Protein AF-A0A2N3GJX7-F1 (afdb_monomer_lite)

Foldseek 3Di:
DVVVVVVVVVVVVVVVVVVVVVVVVVVVVVVVVVVVVVVVVVVVVVVVVCVCPDPVVVVVVCVVVVNADDPPDFDADPVPRDTDDDDDDDPRPPDPPPPPQDPVSVVVVVVVVVVVVVVVVVVVVVVVVVVVVVVVVVVVVVVVVVPPDDDDD

Sequence (153 aa):
MMMAVLIAIGMTAMVVLTTVLQEQAFAVQAKQHQANALANRVSQLEAQVANARSISHLAIAAQDLGMRPNPNAVPMRLSDGKVFGNPRPVLGDEVPGVRYLSDAEAAAQVAAIKQAEADRKARQEAAAAATKAAEQAAAAAAAAAATTPGAQG

pLDDT: mean 74.42, std 11.53, range [40.19, 93.94]

Secondary structure (DSSP, 8-state):
-HHHHHHHHHHHHHHHHHHHHHHHHHHHHHHHHHHHHHHHHHHHHHHHHHHHTSHHHHHHHHHHTT----TTPPPB-TTT--B-S------S--STT-----HHHHHHHHHHHHHHHHHHHHHHHHHHHHHHHHHHHHHHHHHHHHT------

Structure (mmCIF, N/CA/C/O backbone):
data_AF-A0A2N3GJX7-F1
#
_entry.id   AF-A0A2N3GJX7-F1
#
loop_
_atom_site.group_PDB
_atom_site.id
_atom_site.type_symbol
_atom_site.label_atom_id
_atom_site.label_alt_id
_atom_site.label_comp_id
_atom_site.label_asym_id
_atom_site.label_entity_id
_atom_site.label_seq_id
_atom_site.pdbx_PDB_ins_code
_atom_site.Cartn_x
_atom_site.Cartn_y
_atom_site.Cartn_z
_atom_site.occupancy
_atom_site.B_iso_or_equiv
_atom_site.auth_seq_id
_atom_site.auth_comp_id
_atom_site.auth_asym_id
_atom_site.auth_atom_id
_atom_site.pdbx_PDB_model_num
ATOM 1 N N . MET A 1 1 ? 44.798 28.322 -46.241 1.00 75.12 1 MET A N 1
ATOM 2 C CA . MET A 1 1 ? 43.807 27.288 -46.617 1.00 75.12 1 MET A CA 1
ATOM 3 C C . MET A 1 1 ? 43.832 26.094 -45.659 1.00 75.12 1 MET A C 1
ATOM 5 O O . MET A 1 1 ? 42.848 25.917 -44.962 1.00 75.12 1 MET A O 1
ATOM 9 N N . MET A 1 2 ? 44.941 25.353 -45.515 1.00 85.50 2 ME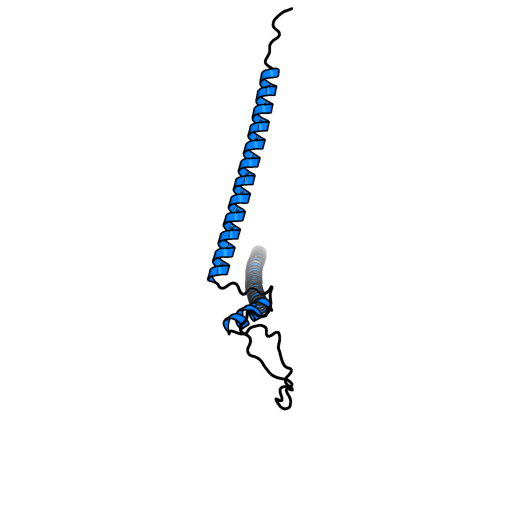T A N 1
ATOM 10 C CA . MET A 1 2 ? 45.023 24.148 -44.652 1.00 85.50 2 MET A CA 1
ATOM 11 C C . MET A 1 2 ? 44.560 24.348 -43.191 1.00 85.50 2 MET A C 1
ATOM 13 O O . MET A 1 2 ? 43.803 23.541 -42.664 1.00 85.50 2 MET A O 1
ATOM 17 N N . MET A 1 3 ? 44.961 25.451 -42.546 1.00 88.19 3 MET A N 1
ATOM 18 C CA . MET A 1 3 ? 44.579 25.728 -41.151 1.00 88.19 3 MET A CA 1
ATOM 19 C C . MET A 1 3 ? 43.085 26.008 -40.975 1.00 88.19 3 MET A C 1
ATOM 21 O O . MET A 1 3 ? 42.487 25.564 -40.001 1.00 88.19 3 MET A O 1
ATOM 25 N N . ALA A 1 4 ? 42.462 26.687 -41.939 1.00 89.12 4 ALA A N 1
ATOM 26 C CA . ALA A 1 4 ? 41.027 26.957 -41.895 1.00 89.12 4 ALA A CA 1
ATOM 27 C C . ALA A 1 4 ? 40.210 25.657 -41.990 1.00 89.12 4 ALA A C 1
ATOM 29 O O . ALA A 1 4 ? 39.203 25.511 -41.304 1.00 89.12 4 ALA A O 1
ATOM 30 N N . VAL A 1 5 ? 40.685 24.690 -42.784 1.00 92.19 5 VAL A N 1
ATOM 31 C CA . VAL A 1 5 ? 40.055 23.369 -42.914 1.00 92.19 5 VAL A CA 1
ATOM 32 C C . VAL A 1 5 ? 40.153 22.577 -41.607 1.00 92.19 5 VAL A C 1
ATOM 34 O O . VAL A 1 5 ? 39.152 22.028 -41.156 1.00 92.19 5 VAL A O 1
ATOM 37 N N . LEU A 1 6 ? 41.321 22.565 -40.955 1.00 93.44 6 LEU A N 1
ATOM 38 C CA . LEU A 1 6 ? 41.500 21.888 -39.662 1.00 93.44 6 LEU A CA 1
ATOM 39 C C . LEU A 1 6 ? 40.594 22.467 -38.567 1.00 93.44 6 LEU A C 1
ATOM 41 O O . LEU A 1 6 ? 39.976 21.712 -37.819 1.00 93.44 6 LEU A O 1
ATOM 45 N N . ILE A 1 7 ? 40.471 23.795 -38.506 1.00 93.25 7 ILE A N 1
ATOM 46 C CA . ILE A 1 7 ? 39.591 24.468 -37.543 1.00 93.25 7 ILE A CA 1
ATOM 47 C C . ILE A 1 7 ? 38.121 24.122 -37.818 1.00 93.25 7 ILE A C 1
ATOM 49 O O . ILE A 1 7 ? 37.394 23.770 -36.890 1.00 93.25 7 ILE A O 1
ATOM 53 N N . ALA A 1 8 ? 37.687 24.151 -39.082 1.00 90.88 8 ALA A N 1
ATOM 54 C CA . ALA A 1 8 ? 36.314 23.810 -39.456 1.00 90.88 8 ALA A CA 1
ATOM 55 C C . ALA A 1 8 ? 35.942 22.365 -39.070 1.00 90.88 8 ALA A C 1
ATOM 57 O O . ALA A 1 8 ? 34.853 22.119 -38.544 1.00 90.88 8 ALA A O 1
ATOM 58 N N . ILE A 1 9 ? 36.863 21.415 -39.268 1.00 93.94 9 ILE A N 1
ATOM 59 C CA . ILE A 1 9 ? 36.682 20.014 -38.862 1.00 93.94 9 ILE A CA 1
ATOM 60 C C . ILE A 1 9 ? 36.588 19.898 -37.336 1.00 93.94 9 ILE A C 1
ATOM 62 O O . ILE A 1 9 ? 35.665 19.258 -36.834 1.00 93.94 9 ILE A O 1
ATOM 66 N N . GLY A 1 10 ? 37.489 20.548 -36.592 1.00 91.19 10 GLY A N 1
ATOM 67 C CA . GLY A 1 10 ? 37.479 20.523 -35.126 1.00 91.19 10 GLY A CA 1
ATOM 68 C C . GLY A 1 10 ? 36.189 21.088 -34.525 1.00 91.19 10 GLY A C 1
ATOM 69 O O . GLY A 1 10 ? 35.615 20.492 -33.613 1.00 91.19 10 GLY A O 1
ATOM 70 N N . MET A 1 11 ? 35.677 22.191 -35.077 1.00 92.19 11 MET A N 1
ATOM 71 C CA . MET A 1 11 ? 34.407 22.770 -34.629 1.00 92.19 11 MET A CA 1
ATOM 72 C C . MET A 1 11 ? 33.215 21.866 -34.954 1.00 92.19 11 MET A C 1
ATOM 74 O O . MET A 1 11 ? 32.332 21.699 -34.116 1.00 92.19 11 MET A O 1
ATOM 78 N N . THR A 1 12 ? 33.206 21.225 -36.125 1.00 86.62 12 THR A N 1
ATOM 79 C CA . THR A 1 12 ? 32.117 20.313 -36.513 1.00 86.62 12 THR A CA 1
ATOM 80 C C . THR A 1 12 ? 32.118 19.052 -35.643 1.00 86.62 12 THR A C 1
ATOM 82 O O . THR A 1 12 ? 31.062 18.624 -35.184 1.00 86.62 12 THR A O 1
ATOM 85 N N . ALA A 1 13 ? 33.297 18.503 -35.330 1.00 86.31 13 ALA A N 1
ATOM 86 C CA . ALA A 1 13 ? 33.440 17.373 -34.413 1.00 86.31 13 ALA A CA 1
ATOM 87 C C . ALA A 1 13 ? 32.919 17.697 -33.001 1.00 86.31 13 ALA A C 1
ATOM 89 O O . ALA A 1 13 ? 32.218 16.882 -32.401 1.00 86.31 13 ALA A O 1
ATOM 90 N N . MET A 1 14 ? 33.198 18.902 -32.490 1.00 87.69 14 MET A N 1
ATOM 91 C CA . MET A 1 14 ? 32.714 19.340 -31.175 1.00 87.69 14 MET A CA 1
ATOM 92 C C . MET A 1 14 ? 31.188 19.528 -31.139 1.00 87.69 14 MET A C 1
ATOM 94 O O . MET A 1 14 ? 30.538 19.165 -30.155 1.00 87.69 14 MET A O 1
ATOM 98 N N . VAL A 1 15 ? 30.603 20.061 -32.217 1.00 85.06 15 VAL A N 1
ATOM 99 C CA . VAL A 1 15 ? 29.147 20.240 -32.335 1.00 85.06 15 VAL A CA 1
ATOM 100 C C . VAL A 1 15 ? 28.440 18.889 -32.375 1.00 85.06 15 VAL A C 1
ATOM 102 O O . VAL A 1 15 ? 27.509 18.677 -31.603 1.00 85.06 15 VAL A O 1
ATOM 105 N N . VAL A 1 16 ? 28.923 17.946 -33.193 1.00 80.81 16 VAL A N 1
ATOM 106 C CA . VAL A 1 16 ? 28.354 16.591 -33.261 1.00 80.81 16 VAL A CA 1
ATOM 107 C C . VAL A 1 16 ? 28.440 15.903 -31.902 1.00 80.81 16 VAL A C 1
ATOM 109 O O . VAL A 1 16 ? 27.439 15.364 -31.443 1.00 80.81 16 VAL A O 1
ATOM 112 N N . LEU A 1 17 ? 29.583 15.978 -31.212 1.00 78.62 17 LEU A N 1
ATOM 113 C CA . LEU A 1 17 ? 29.742 15.378 -29.884 1.00 78.62 17 LEU A CA 1
ATOM 114 C C . LEU A 1 17 ? 28.738 15.940 -28.864 1.00 78.62 17 LEU A C 1
ATOM 116 O O . LEU A 1 17 ? 28.165 15.180 -28.085 1.00 78.62 17 LEU A O 1
ATOM 120 N N . THR A 1 18 ? 28.478 17.250 -28.906 1.00 79.75 18 THR A N 1
ATOM 121 C CA . THR A 1 18 ? 27.438 17.895 -28.086 1.00 79.75 18 THR A CA 1
ATOM 122 C C . THR A 1 18 ? 26.042 17.368 -28.417 1.00 79.75 18 THR A C 1
ATOM 124 O O . THR A 1 18 ? 25.264 17.091 -27.506 1.00 79.75 18 THR A O 1
ATOM 127 N N . THR A 1 19 ? 25.721 17.189 -29.699 1.00 77.25 19 THR A N 1
ATOM 128 C CA . THR A 1 19 ? 24.420 16.663 -30.133 1.00 77.25 19 THR A CA 1
ATOM 129 C C . THR A 1 19 ? 24.234 15.194 -29.739 1.00 77.25 19 THR A C 1
ATOM 131 O O . THR A 1 19 ? 23.172 14.827 -29.239 1.00 77.25 19 THR A O 1
ATOM 134 N N . VAL A 1 20 ? 25.270 14.356 -29.871 1.00 71.38 20 VAL A N 1
ATOM 135 C CA . VAL A 1 20 ? 25.178 12.925 -29.522 1.00 71.38 20 VAL A CA 1
ATOM 136 C C . VAL A 1 20 ? 25.037 12.726 -28.007 1.00 71.38 20 VAL A C 1
ATOM 138 O O . VAL A 1 20 ? 24.278 11.861 -27.568 1.00 71.38 20 VAL A O 1
ATOM 141 N N . LEU A 1 21 ? 25.713 13.544 -27.188 1.00 67.88 21 LEU A N 1
ATOM 142 C CA . LEU A 1 21 ? 25.545 13.508 -25.727 1.00 67.88 21 LEU A CA 1
ATOM 143 C C . LEU A 1 21 ? 24.102 13.822 -25.308 1.00 67.88 21 LEU A C 1
ATOM 145 O O . LEU A 1 21 ? 23.592 13.220 -24.362 1.00 67.88 21 LEU A O 1
ATOM 149 N N . GLN A 1 22 ? 23.434 14.733 -26.022 1.00 62.97 22 GLN A N 1
ATOM 150 C CA . GLN A 1 22 ? 22.034 15.068 -25.765 1.00 62.97 22 GLN A CA 1
ATOM 151 C C . GLN A 1 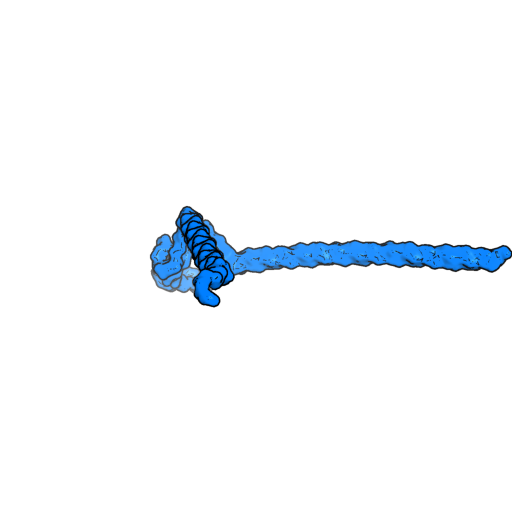22 ? 21.111 13.884 -26.092 1.00 62.97 22 GLN A C 1
ATOM 153 O O . GLN A 1 22 ? 20.284 13.519 -25.258 1.00 62.97 22 GLN A O 1
ATOM 158 N N . GLU A 1 23 ? 21.287 13.211 -27.233 1.00 63.03 23 GLU A N 1
ATOM 159 C CA . GLU A 1 23 ? 20.484 12.028 -27.596 1.00 63.03 23 GLU A CA 1
ATOM 160 C C . GLU A 1 23 ? 20.661 10.850 -26.626 1.00 63.03 23 GLU A C 1
ATOM 162 O O . GLU A 1 23 ? 19.681 10.201 -26.249 1.00 63.03 23 GLU A O 1
ATOM 167 N N . GLN A 1 24 ? 21.889 10.590 -26.166 1.00 65.56 24 GLN A N 1
ATOM 168 C CA . GLN A 1 24 ? 22.153 9.523 -25.194 1.00 65.56 24 GLN A CA 1
ATOM 169 C C . GLN A 1 24 ? 21.514 9.819 -23.831 1.00 65.56 24 GLN A C 1
ATOM 171 O O . GLN A 1 24 ? 20.925 8.921 -23.223 1.00 65.56 24 GLN A O 1
ATOM 176 N N . ALA A 1 25 ? 21.562 11.074 -23.376 1.00 69.56 25 ALA A N 1
ATOM 177 C CA . ALA A 1 25 ? 20.908 11.491 -22.139 1.00 69.56 25 ALA A CA 1
ATOM 178 C C . ALA A 1 25 ? 19.381 11.305 -22.210 1.00 69.56 25 ALA A C 1
ATOM 180 O O . ALA A 1 25 ? 18.784 10.771 -21.272 1.00 69.56 25 ALA A O 1
ATOM 181 N N . PHE A 1 26 ? 18.748 11.647 -23.339 1.00 70.81 26 PHE A N 1
ATOM 182 C CA . PHE A 1 26 ? 17.311 11.424 -23.533 1.00 70.81 26 PHE A CA 1
ATOM 183 C C . PHE A 1 26 ? 16.940 9.939 -23.566 1.00 70.81 26 PHE A C 1
ATOM 185 O O . PHE A 1 26 ? 15.937 9.547 -22.966 1.00 70.81 26 PHE A O 1
ATOM 192 N N . ALA A 1 27 ? 17.746 9.096 -24.217 1.00 74.69 27 ALA A N 1
ATOM 193 C CA . ALA A 1 27 ? 17.504 7.657 -24.264 1.00 74.69 27 ALA A CA 1
ATOM 194 C C . ALA A 1 27 ? 17.589 7.015 -22.869 1.00 74.69 27 ALA A C 1
ATOM 196 O O . ALA A 1 27 ? 16.710 6.234 -22.491 1.00 74.69 27 ALA A O 1
ATOM 197 N N . VAL A 1 28 ? 18.603 7.379 -22.078 1.00 79.25 28 VAL A N 1
ATOM 198 C CA . VAL A 1 28 ? 18.751 6.910 -20.691 1.00 79.25 28 VAL A CA 1
ATOM 199 C C . VAL A 1 28 ? 17.583 7.392 -19.839 1.00 79.25 28 VAL A C 1
ATOM 201 O O . VAL A 1 28 ? 16.950 6.588 -19.156 1.00 79.25 28 VAL A O 1
ATOM 204 N N . GLN A 1 29 ? 17.223 8.672 -19.933 1.00 75.56 29 GLN A N 1
ATOM 205 C CA . GLN A 1 29 ? 16.121 9.235 -19.160 1.00 75.56 29 GLN A CA 1
ATOM 206 C C . GLN A 1 29 ? 14.773 8.593 -19.519 1.00 75.56 29 GLN A C 1
ATOM 208 O O . GLN A 1 29 ? 13.990 8.271 -18.626 1.00 75.56 29 GLN A O 1
ATOM 213 N N . ALA A 1 30 ? 14.517 8.305 -20.798 1.00 77.88 30 ALA A N 1
ATOM 214 C CA . ALA A 1 30 ? 13.321 7.584 -21.231 1.00 77.88 30 ALA A CA 1
ATOM 215 C C . ALA A 1 30 ? 13.252 6.164 -20.641 1.00 77.88 30 ALA A C 1
ATOM 217 O O . ALA A 1 30 ? 12.191 5.734 -20.181 1.00 77.88 30 ALA A O 1
ATOM 218 N N . LYS A 1 31 ? 14.379 5.441 -20.599 1.00 79.94 31 LYS A N 1
ATOM 219 C CA . LYS A 1 31 ? 14.461 4.115 -19.963 1.00 79.94 31 LYS A CA 1
ATOM 220 C C . LYS A 1 31 ? 14.275 4.196 -18.449 1.00 79.94 31 LYS A C 1
ATOM 222 O O . LYS A 1 31 ? 13.534 3.386 -17.895 1.00 79.94 31 LYS A O 1
ATOM 227 N N . GLN A 1 32 ? 14.859 5.200 -17.796 1.00 83.31 32 GLN A N 1
ATOM 228 C CA . GLN A 1 32 ? 14.675 5.458 -16.366 1.00 83.31 32 GLN A CA 1
ATOM 229 C C . GLN A 1 32 ? 13.202 5.748 -16.038 1.00 83.31 32 GLN A C 1
ATOM 231 O O . GLN A 1 32 ? 12.655 5.198 -15.084 1.00 83.31 32 GLN A O 1
ATOM 236 N N . HIS A 1 33 ? 12.524 6.558 -16.858 1.00 85.25 33 HIS A N 1
ATOM 237 C CA . HIS A 1 33 ? 11.096 6.840 -16.703 1.00 85.25 33 HIS A CA 1
ATOM 238 C C . HIS A 1 33 ? 10.237 5.584 -16.860 1.00 85.25 33 HIS A C 1
ATOM 240 O O . HIS A 1 33 ? 9.325 5.371 -16.062 1.00 85.25 33 HIS A O 1
ATOM 246 N N . GLN A 1 34 ? 10.534 4.731 -17.845 1.00 83.88 34 GLN A N 1
ATOM 247 C CA . GLN A 1 34 ? 9.834 3.455 -18.025 1.00 83.88 34 GLN A CA 1
ATOM 248 C C . GLN A 1 34 ? 10.044 2.519 -16.829 1.00 83.88 34 GLN A C 1
ATOM 250 O O . GLN A 1 34 ? 9.082 1.924 -16.345 1.00 83.88 34 GLN A O 1
ATOM 255 N N . ALA A 1 35 ? 11.275 2.430 -16.319 1.00 84.31 35 ALA A N 1
ATOM 256 C CA . ALA A 1 35 ? 11.592 1.640 -15.134 1.00 84.31 35 ALA A CA 1
ATOM 257 C C . ALA A 1 35 ? 10.834 2.145 -13.897 1.00 84.31 35 ALA A C 1
ATOM 259 O O . ALA A 1 35 ? 10.194 1.355 -13.206 1.00 84.31 35 ALA A O 1
ATOM 260 N N . ASN A 1 36 ? 10.815 3.461 -13.669 1.00 87.62 36 ASN A N 1
ATOM 261 C CA . ASN A 1 36 ? 10.075 4.069 -12.562 1.00 87.62 36 ASN A CA 1
ATOM 262 C C . ASN A 1 36 ? 8.562 3.840 -12.689 1.00 87.62 36 ASN A C 1
ATOM 264 O O . ASN A 1 36 ? 7.899 3.507 -11.709 1.00 87.62 36 ASN A O 1
ATOM 268 N N . ALA A 1 37 ? 8.005 3.967 -13.896 1.00 90.94 37 ALA A N 1
ATOM 269 C CA . ALA A 1 37 ? 6.590 3.698 -14.136 1.00 90.94 37 ALA A CA 1
ATOM 270 C C . ALA A 1 37 ? 6.228 2.235 -13.835 1.00 90.94 37 ALA A C 1
ATOM 272 O O . ALA A 1 37 ? 5.172 1.966 -13.260 1.00 90.94 37 ALA A O 1
ATOM 273 N N . LEU A 1 38 ? 7.104 1.292 -14.192 1.00 90.06 38 LEU A N 1
ATOM 274 C CA . LEU A 1 38 ? 6.895 -0.123 -13.903 1.00 90.06 38 LEU A CA 1
ATOM 275 C C . LEU A 1 38 ? 7.020 -0.422 -12.404 1.00 90.06 38 LEU A C 1
ATOM 277 O O . LEU A 1 38 ? 6.152 -1.096 -11.856 1.00 90.06 38 LEU A O 1
ATOM 281 N N . ALA A 1 39 ? 8.035 0.128 -11.735 1.00 87.88 39 ALA A N 1
ATOM 282 C CA . ALA A 1 39 ? 8.224 -0.019 -10.293 1.00 87.88 39 ALA A CA 1
ATOM 283 C C . ALA A 1 39 ? 7.007 0.493 -9.505 1.00 87.88 39 ALA A C 1
ATOM 285 O O . ALA A 1 39 ? 6.508 -0.193 -8.613 1.00 87.88 39 ALA A O 1
ATOM 286 N N . ASN A 1 40 ? 6.459 1.644 -9.905 1.00 91.88 40 ASN A N 1
ATOM 287 C CA . ASN A 1 40 ? 5.244 2.191 -9.303 1.00 91.88 40 ASN A CA 1
ATOM 288 C C . ASN A 1 40 ? 4.045 1.244 -9.466 1.00 91.88 40 ASN A C 1
ATOM 290 O O . ASN A 1 40 ? 3.306 1.022 -8.508 1.00 91.88 40 ASN A O 1
ATOM 294 N N . ARG A 1 41 ? 3.858 0.642 -10.651 1.00 89.31 41 ARG A N 1
ATOM 295 C CA . ARG A 1 41 ? 2.773 -0.330 -10.883 1.00 89.31 41 ARG A CA 1
ATOM 296 C C . ARG A 1 41 ? 2.930 -1.583 -10.031 1.00 89.31 41 ARG A C 1
ATOM 298 O O . ARG A 1 41 ? 1.940 -2.059 -9.486 1.00 89.31 41 ARG A O 1
ATOM 305 N N . VAL A 1 42 ? 4.150 -2.104 -9.915 1.00 91.12 42 VAL A N 1
ATOM 306 C CA . VAL A 1 42 ? 4.438 -3.280 -9.083 1.00 91.12 42 VAL A CA 1
ATOM 307 C C . VAL A 1 42 ? 4.098 -2.988 -7.625 1.00 91.12 42 VAL A C 1
ATOM 309 O O . VAL A 1 42 ? 3.305 -3.719 -7.044 1.00 91.12 42 VAL A O 1
ATOM 312 N N . SER A 1 43 ? 4.578 -1.872 -7.073 1.00 85.19 43 SER A N 1
ATOM 313 C CA . SER A 1 43 ? 4.271 -1.482 -5.691 1.00 85.19 43 SER A CA 1
ATOM 314 C C . SER A 1 43 ? 2.761 -1.329 -5.449 1.00 85.19 43 SER A C 1
ATOM 316 O O . SER A 1 43 ? 2.234 -1.782 -4.433 1.00 85.19 43 SER A O 1
ATOM 318 N N . GLN A 1 44 ? 2.031 -0.758 -6.411 1.00 90.19 44 GLN A N 1
ATOM 319 C CA . GLN A 1 44 ? 0.580 -0.603 -6.309 1.00 90.19 44 GLN A CA 1
ATOM 320 C C . GLN A 1 44 ? -0.167 -1.947 -6.363 1.00 90.19 44 GLN A C 1
ATOM 322 O O . GLN A 1 44 ? -1.174 -2.127 -5.676 1.00 90.19 44 GLN A O 1
ATOM 327 N N . LEU A 1 45 ? 0.297 -2.894 -7.181 1.00 87.62 45 LEU A N 1
ATOM 328 C CA . LEU A 1 45 ? -0.257 -4.248 -7.252 1.00 87.62 45 LEU A CA 1
ATOM 329 C C . LEU A 1 45 ? 0.051 -5.042 -5.981 1.00 87.62 45 LEU A C 1
ATOM 331 O O . LEU A 1 45 ? -0.837 -5.696 -5.440 1.00 87.62 45 LEU A O 1
ATOM 335 N N . GLU A 1 46 ? 1.273 -4.947 -5.465 1.00 87.56 46 GLU A N 1
ATOM 336 C CA . GLU A 1 46 ? 1.666 -5.574 -4.202 1.00 87.56 46 GLU A CA 1
ATOM 337 C C . GLU A 1 46 ? 0.819 -5.063 -3.037 1.00 87.56 46 GLU A C 1
ATOM 339 O O . GLU A 1 46 ? 0.319 -5.867 -2.253 1.00 87.56 46 GLU A O 1
ATOM 344 N N . ALA A 1 47 ? 0.572 -3.752 -2.965 1.00 85.06 47 ALA A N 1
ATOM 345 C CA . ALA A 1 47 ? -0.309 -3.165 -1.960 1.00 85.06 47 ALA A CA 1
ATOM 346 C C . ALA A 1 47 ? -1.749 -3.701 -2.063 1.00 85.06 47 ALA A C 1
ATOM 348 O O . ALA A 1 47 ? -2.364 -4.020 -1.046 1.00 85.06 47 ALA A O 1
ATOM 349 N N . GLN A 1 48 ? -2.281 -3.855 -3.280 1.00 80.44 48 GLN A N 1
ATOM 350 C CA . GLN A 1 48 ? -3.613 -4.432 -3.500 1.00 80.44 48 GLN A CA 1
ATOM 351 C C . GLN A 1 48 ? -3.679 -5.905 -3.095 1.00 80.44 48 GLN A C 1
ATOM 353 O O . GLN A 1 48 ? -4.630 -6.313 -2.435 1.00 80.44 48 GLN A O 1
ATOM 358 N N . VAL A 1 49 ? -2.663 -6.700 -3.438 1.00 84.00 49 VAL A N 1
ATOM 359 C CA . VAL A 1 49 ? -2.590 -8.114 -3.044 1.00 84.00 49 VAL A CA 1
ATOM 360 C C . VAL A 1 49 ? -2.442 -8.248 -1.532 1.00 84.00 49 VAL A C 1
ATOM 362 O O . VAL A 1 49 ? -3.103 -9.094 -0.934 1.00 84.00 49 VAL A O 1
ATOM 365 N N . ALA A 1 50 ? -1.613 -7.416 -0.901 1.00 77.56 50 ALA A N 1
ATOM 366 C CA . ALA A 1 50 ? -1.461 -7.390 0.549 1.00 77.56 50 ALA A CA 1
ATOM 367 C C . ALA A 1 50 ? -2.783 -7.033 1.243 1.00 77.56 50 ALA A C 1
ATOM 369 O O . ALA A 1 50 ? -3.146 -7.665 2.233 1.00 77.56 50 ALA A O 1
ATOM 370 N N . ASN A 1 51 ? -3.537 -6.081 0.688 1.00 77.50 51 ASN A N 1
ATOM 371 C CA . ASN A 1 51 ? -4.852 -5.708 1.196 1.00 77.50 51 ASN A CA 1
ATOM 372 C C . ASN A 1 51 ? -5.879 -6.842 1.006 1.00 77.50 51 ASN A C 1
ATOM 374 O O . ASN A 1 51 ? -6.532 -7.250 1.964 1.00 77.50 51 ASN A O 1
ATOM 378 N N . ALA A 1 52 ? -5.945 -7.443 -0.183 1.00 72.62 52 ALA A N 1
ATOM 379 C CA . ALA A 1 52 ? -6.846 -8.560 -0.469 1.00 72.62 52 ALA A CA 1
ATOM 380 C C . ALA A 1 52 ? -6.541 -9.811 0.375 1.00 72.62 52 ALA A C 1
ATOM 382 O O . ALA A 1 52 ? -7.453 -10.531 0.772 1.00 72.62 52 ALA A O 1
ATOM 383 N N . ARG A 1 53 ? -5.262 -10.068 0.678 1.00 71.56 53 ARG A N 1
ATOM 384 C CA . ARG A 1 53 ? -4.825 -11.149 1.580 1.00 71.56 53 ARG A CA 1
ATOM 385 C C . ARG A 1 53 ? -4.964 -10.796 3.060 1.00 71.56 53 ARG A C 1
ATOM 387 O O . ARG A 1 53 ? -4.696 -11.652 3.902 1.00 71.56 53 ARG A O 1
ATOM 394 N N . SER A 1 54 ? -5.331 -9.560 3.396 1.00 76.69 54 SER A N 1
ATOM 395 C CA . SER A 1 54 ? -5.478 -9.161 4.790 1.00 76.69 54 SER A CA 1
ATOM 396 C C . SER A 1 54 ? -6.609 -9.950 5.452 1.00 76.69 54 SER A C 1
ATOM 398 O O . SER A 1 54 ? -7.657 -10.211 4.859 1.00 76.69 54 SER A O 1
ATOM 400 N N . ILE A 1 55 ? -6.389 -10.330 6.711 1.00 71.62 55 ILE A N 1
ATOM 401 C CA . ILE A 1 55 ? -7.329 -11.135 7.504 1.00 71.62 55 ILE A CA 1
ATOM 402 C C . ILE A 1 55 ? -8.699 -10.448 7.583 1.00 71.62 55 ILE A C 1
ATOM 404 O O . ILE A 1 55 ? -9.724 -11.119 7.522 1.00 71.62 55 ILE A O 1
ATOM 408 N N . SER A 1 56 ? -8.722 -9.115 7.650 1.00 71.06 56 SER A N 1
ATOM 409 C CA . SER A 1 56 ? -9.951 -8.322 7.665 1.00 71.06 56 SER A CA 1
ATOM 410 C C . SER A 1 56 ? -10.767 -8.487 6.381 1.00 71.06 56 SER A C 1
ATOM 412 O O . SER A 1 56 ? -11.970 -8.716 6.461 1.00 71.06 56 SER A O 1
ATOM 414 N N . HIS A 1 57 ? -10.131 -8.439 5.204 1.00 70.06 57 HIS A N 1
ATOM 415 C CA . HIS A 1 57 ? -10.824 -8.666 3.931 1.00 70.06 57 HIS A CA 1
ATOM 416 C C . HIS A 1 57 ? -11.339 -10.101 3.805 1.00 70.06 57 HIS A C 1
ATOM 418 O O . HIS A 1 57 ? -12.451 -10.313 3.325 1.00 70.06 57 HIS A O 1
ATOM 424 N N . LEU A 1 58 ? -10.565 -11.082 4.279 1.00 76.88 58 LEU A N 1
ATOM 425 C CA . LEU A 1 58 ? -11.000 -12.477 4.302 1.00 76.88 58 LEU A CA 1
ATOM 426 C C . LEU A 1 58 ? -12.187 -12.687 5.254 1.00 76.88 58 LEU A C 1
ATOM 428 O O . LEU A 1 58 ? -13.101 -13.435 4.924 1.00 76.88 58 LEU A O 1
ATOM 432 N N . ALA A 1 59 ? -12.197 -12.014 6.406 1.00 72.00 59 ALA A N 1
ATOM 433 C CA . ALA A 1 59 ? -13.303 -12.062 7.356 1.00 72.00 59 ALA A CA 1
ATOM 434 C C . ALA A 1 59 ? -14.582 -11.434 6.781 1.00 72.00 59 ALA A C 1
ATOM 436 O O . ALA A 1 59 ? -15.650 -12.015 6.943 1.00 72.00 59 ALA A O 1
ATOM 437 N N . ILE A 1 60 ? -14.478 -10.306 6.069 1.00 71.25 60 ILE A N 1
ATOM 438 C CA . ILE A 1 60 ? -15.615 -9.675 5.377 1.00 71.25 60 ILE A CA 1
ATOM 439 C C . ILE A 1 60 ? -16.144 -10.596 4.268 1.00 71.25 60 ILE A C 1
ATOM 441 O O . ILE A 1 60 ? -17.327 -10.910 4.244 1.00 71.25 60 ILE A O 1
ATOM 445 N N . ALA A 1 61 ? -15.269 -11.129 3.410 1.00 73.06 61 ALA A N 1
ATOM 446 C CA . ALA A 1 61 ? -15.682 -12.047 2.345 1.00 73.06 61 ALA A CA 1
ATOM 447 C C . ALA A 1 61 ? -16.304 -13.347 2.893 1.00 73.06 61 ALA A C 1
ATOM 449 O O . ALA A 1 61 ? -17.252 -13.887 2.325 1.00 73.06 61 ALA A O 1
ATOM 450 N N . ALA A 1 62 ? -15.789 -13.856 4.015 1.00 75.06 62 ALA A N 1
ATOM 451 C CA . ALA A 1 62 ? -16.372 -14.988 4.724 1.00 75.06 62 ALA A CA 1
ATOM 452 C C . ALA A 1 62 ? -17.784 -14.674 5.244 1.00 75.06 62 ALA A C 1
ATOM 454 O O . ALA A 1 62 ? -18.668 -15.524 5.146 1.00 75.06 62 ALA A O 1
ATOM 455 N N . GLN A 1 63 ? -18.002 -13.462 5.756 1.00 70.94 63 GLN A N 1
ATOM 456 C CA . GLN A 1 63 ? -19.312 -12.999 6.215 1.00 70.94 63 GLN A CA 1
ATOM 457 C C . GLN A 1 63 ? -20.308 -12.851 5.059 1.00 70.94 63 GLN A C 1
ATOM 459 O O . GLN A 1 63 ? -21.438 -13.314 5.201 1.00 70.94 63 GLN A O 1
ATOM 464 N N . ASP A 1 64 ? -19.887 -12.309 3.910 1.00 72.56 64 ASP A N 1
ATOM 465 C CA . ASP A 1 64 ? -20.720 -12.213 2.696 1.00 72.56 64 ASP A CA 1
ATOM 466 C C . ASP A 1 64 ? -21.168 -13.597 2.195 1.00 72.56 64 ASP A C 1
ATOM 468 O O . ASP A 1 64 ? -22.288 -13.777 1.720 1.00 72.56 64 ASP A O 1
ATOM 472 N N . LEU A 1 65 ? -20.310 -14.609 2.357 1.00 75.31 65 LEU A N 1
ATOM 473 C CA . LEU A 1 65 ? -20.617 -16.016 2.078 1.00 75.31 65 LEU A CA 1
ATOM 474 C C . LEU A 1 65 ? -21.489 -16.681 3.161 1.00 75.31 65 LEU A C 1
ATOM 476 O O . LEU A 1 65 ? -21.775 -17.876 3.077 1.00 75.31 65 LEU A O 1
ATOM 480 N N . GLY A 1 66 ? -21.902 -15.939 4.190 1.00 70.81 66 GLY A N 1
ATOM 481 C CA . GLY A 1 66 ? -22.720 -16.435 5.294 1.00 70.81 66 GLY A CA 1
ATOM 482 C C . GLY A 1 66 ? -21.956 -17.280 6.315 1.00 70.81 66 GLY A C 1
ATOM 483 O O . GLY A 1 66 ? -22.583 -17.903 7.175 1.00 70.81 66 GLY A O 1
ATOM 484 N N . MET A 1 67 ? -20.618 -17.318 6.258 1.00 72.88 67 MET A N 1
ATOM 485 C CA . MET A 1 67 ? -19.815 -18.021 7.256 1.00 72.88 67 MET A CA 1
ATOM 486 C C . MET A 1 67 ? -19.811 -17.236 8.567 1.00 72.88 67 MET A C 1
ATOM 488 O O . MET A 1 67 ? -19.456 -16.058 8.619 1.00 72.88 67 MET A O 1
ATOM 492 N N . ARG A 1 68 ? -20.197 -17.915 9.649 1.00 71.75 68 ARG A N 1
ATOM 493 C CA . ARG A 1 68 ? -20.273 -17.346 10.997 1.00 71.75 68 ARG A CA 1
ATOM 494 C C . ARG A 1 68 ? -19.326 -18.088 11.946 1.00 71.75 68 ARG A C 1
ATOM 496 O O . ARG A 1 68 ? -19.177 -19.304 11.814 1.00 71.75 68 ARG A O 1
ATOM 503 N N . PRO A 1 69 ? -18.697 -17.399 12.914 1.00 68.44 69 PRO A N 1
ATOM 504 C CA . PRO A 1 69 ? -17.939 -18.031 13.984 1.00 68.44 69 PRO A CA 1
ATOM 505 C C . PRO A 1 69 ? -18.813 -19.033 14.733 1.00 68.44 69 PRO A C 1
ATOM 507 O O . PRO A 1 69 ? -19.888 -18.688 15.223 1.00 68.44 69 PRO A O 1
ATOM 510 N N . ASN A 1 70 ? -18.337 -20.272 14.811 1.00 67.75 70 ASN A N 1
ATOM 511 C CA . ASN A 1 70 ? -19.020 -21.350 15.505 1.00 67.75 70 ASN A CA 1
ATOM 512 C C . ASN A 1 70 ? -18.306 -21.626 16.842 1.00 67.75 70 ASN A C 1
ATOM 514 O O . ASN A 1 70 ? -17.211 -22.193 16.820 1.00 67.75 70 ASN A O 1
ATOM 518 N N . PRO A 1 71 ? -18.890 -21.258 18.000 1.00 66.75 71 PRO A N 1
ATOM 519 C CA . PRO A 1 71 ? -18.315 -21.579 19.309 1.00 66.75 71 PRO A CA 1
ATOM 520 C C . PRO A 1 71 ? -18.343 -23.084 19.630 1.00 66.75 71 PRO A C 1
ATOM 522 O O . PRO A 1 71 ? -17.612 -23.539 20.505 1.00 66.75 71 PRO A O 1
ATOM 525 N N . ASN A 1 72 ? -19.140 -23.869 18.903 1.00 66.50 72 ASN A N 1
ATOM 526 C CA . ASN A 1 72 ? -19.298 -25.317 19.034 1.00 66.50 72 ASN A CA 1
ATOM 527 C C . ASN A 1 72 ? -18.631 -26.078 17.867 1.00 66.50 72 ASN A C 1
ATOM 529 O O . ASN A 1 72 ? -19.194 -27.041 17.336 1.00 66.50 72 ASN A O 1
ATOM 533 N N . ALA A 1 73 ? -17.447 -25.641 17.423 1.00 70.62 73 ALA A N 1
ATOM 534 C CA . ALA A 1 73 ? -16.709 -26.325 16.363 1.00 70.62 73 ALA A CA 1
ATOM 535 C C . ALA A 1 73 ? -16.230 -27.713 16.832 1.00 70.62 73 ALA A C 1
ATOM 537 O O . ALA A 1 73 ? -15.493 -27.835 17.810 1.00 70.62 73 ALA A O 1
ATOM 538 N N . VAL A 1 74 ? -16.635 -28.767 16.118 1.00 76.81 74 VAL A N 1
ATOM 539 C CA . VAL A 1 74 ? -16.204 -30.149 16.383 1.00 76.81 74 VAL A CA 1
ATOM 540 C C . VAL A 1 74 ? -15.031 -30.531 15.476 1.00 76.81 74 VAL A C 1
ATOM 542 O O . VAL A 1 74 ? -15.105 -30.305 14.265 1.00 76.81 74 VAL A O 1
ATOM 545 N N . PRO A 1 75 ? -13.945 -31.111 16.019 1.00 72.38 75 PRO A N 1
ATOM 546 C CA . PRO A 1 75 ? -12.789 -31.498 15.224 1.00 72.38 75 PRO A CA 1
ATOM 547 C C . PRO A 1 75 ? -13.131 -32.656 14.275 1.00 72.38 75 PRO A C 1
ATOM 549 O O . PRO A 1 75 ? -13.709 -33.672 14.673 1.00 72.38 75 PRO A O 1
ATOM 552 N N . MET A 1 76 ? -12.735 -32.508 13.009 1.00 79.25 76 MET A N 1
ATOM 553 C CA . MET A 1 76 ? -12.839 -33.535 11.973 1.00 79.25 76 MET A CA 1
ATOM 554 C C . MET A 1 76 ? -11.449 -34.078 11.658 1.00 79.25 76 MET A C 1
ATOM 556 O O . MET A 1 76 ? -10.501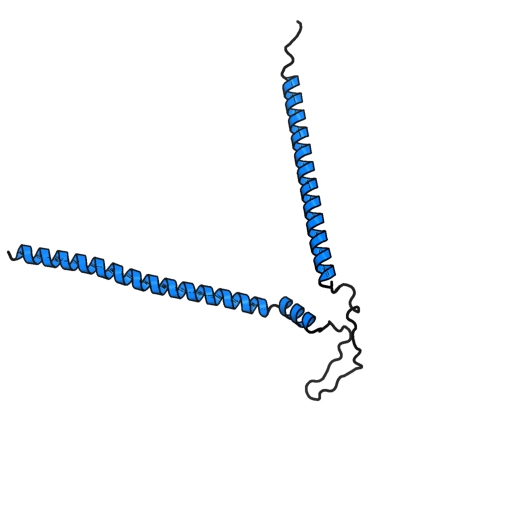 -33.314 11.470 1.00 79.25 76 MET A O 1
ATOM 560 N N . ARG A 1 77 ? -11.311 -35.400 11.571 1.00 80.62 77 ARG A N 1
ATOM 561 C CA . ARG A 1 77 ? -10.051 -36.018 11.156 1.00 80.62 77 ARG A CA 1
ATOM 562 C C . ARG A 1 77 ? -9.994 -36.086 9.632 1.00 80.62 77 ARG A C 1
ATOM 564 O O . ARG A 1 77 ? -10.779 -36.787 9.006 1.00 80.62 77 ARG A O 1
ATOM 571 N N . LEU A 1 78 ? -9.062 -35.334 9.038 1.00 80.19 78 LEU A N 1
ATOM 572 C CA . LEU A 1 78 ? -8.956 -35.153 7.580 1.00 80.19 78 LEU A CA 1
ATOM 573 C C . LEU A 1 78 ? -8.701 -36.465 6.823 1.00 80.19 78 LEU A C 1
ATOM 575 O O . LEU A 1 78 ? -9.065 -36.580 5.659 1.00 80.19 78 LEU A O 1
ATOM 579 N N . SER A 1 79 ? -8.077 -37.448 7.473 1.00 81.00 79 SER A N 1
ATOM 580 C CA . SER A 1 79 ? -7.701 -38.721 6.851 1.00 81.00 79 SER A CA 1
ATOM 581 C C . SER A 1 79 ? -8.894 -39.631 6.552 1.00 81.00 79 SER A C 1
ATOM 583 O O . SER A 1 79 ? -8.859 -40.371 5.577 1.00 81.00 79 SER A O 1
ATOM 585 N N . ASP A 1 80 ? -9.927 -39.614 7.396 1.00 79.94 80 ASP A N 1
ATOM 586 C CA . ASP A 1 80 ? -11.076 -40.525 7.304 1.00 79.94 80 ASP A CA 1
ATOM 587 C C . ASP A 1 80 ? -12.433 -39.813 7.353 1.00 79.94 80 ASP A C 1
ATOM 589 O O . ASP A 1 80 ? -13.473 -40.467 7.331 1.00 79.94 80 ASP A O 1
ATOM 593 N N . GLY A 1 81 ? -12.435 -38.481 7.443 1.00 77.62 81 GLY A N 1
ATOM 594 C CA . GLY A 1 81 ? -13.641 -37.658 7.464 1.00 77.62 81 GLY A CA 1
ATOM 595 C C . GLY A 1 81 ? -14.522 -37.869 8.696 1.00 77.62 81 GLY A C 1
ATOM 596 O O . GLY A 1 81 ? -15.660 -37.400 8.717 1.00 77.62 81 GLY A O 1
ATOM 597 N N . LYS A 1 82 ? -14.040 -38.566 9.733 1.00 79.25 82 LYS A N 1
ATOM 598 C CA . LYS A 1 82 ? -14.825 -38.778 10.953 1.00 79.25 82 LYS A CA 1
ATOM 599 C C . LYS A 1 82 ? -14.847 -37.499 11.785 1.00 79.25 82 LYS A C 1
ATOM 601 O O . LYS A 1 82 ? -13.801 -36.947 12.131 1.00 79.25 82 LYS A O 1
ATOM 606 N N . VAL A 1 83 ? -16.058 -37.040 12.093 1.00 76.44 83 VAL A N 1
ATOM 607 C CA . VAL A 1 83 ? -16.325 -35.909 12.989 1.00 76.44 83 VAL A CA 1
ATOM 608 C C . VAL A 1 83 ? -16.439 -36.442 14.411 1.00 76.44 83 VAL A C 1
ATOM 610 O O . VAL A 1 83 ? -17.223 -37.355 14.672 1.00 76.44 83 VAL A O 1
ATOM 613 N N . PHE A 1 84 ? -15.652 -35.888 15.329 1.00 72.25 84 PHE A N 1
ATOM 614 C CA . PHE A 1 84 ? -15.697 -36.267 16.737 1.00 72.25 84 PHE A CA 1
ATOM 615 C C . PHE A 1 84 ? -16.550 -35.265 17.515 1.00 72.25 84 PHE A C 1
ATOM 617 O O . PHE A 1 84 ? -16.137 -34.131 17.737 1.00 72.25 84 PHE A O 1
ATOM 624 N N . GLY A 1 85 ? -17.740 -35.700 17.933 1.00 71.38 85 GLY A N 1
ATOM 625 C CA . GLY A 1 85 ? -18.716 -34.894 18.671 1.00 71.38 85 GLY A CA 1
ATOM 626 C C . GLY A 1 85 ? -20.007 -34.663 17.882 1.00 71.38 85 GLY A C 1
ATOM 627 O O . GLY A 1 85 ? -20.204 -35.249 16.821 1.00 71.38 85 GLY A O 1
ATOM 628 N N . ASN A 1 86 ? -20.906 -33.837 18.425 1.00 71.44 86 ASN A N 1
ATOM 629 C CA . ASN A 1 86 ? -22.230 -33.598 17.849 1.00 71.44 86 ASN A CA 1
ATOM 630 C C . ASN A 1 86 ? -22.303 -32.166 17.275 1.00 71.44 86 ASN A C 1
ATOM 632 O O . ASN A 1 86 ? -22.410 -31.219 18.060 1.00 71.44 86 ASN A O 1
ATOM 636 N N . PRO A 1 87 ? -22.197 -31.974 15.947 1.00 67.88 87 PRO A N 1
ATOM 637 C CA . PRO A 1 87 ? -22.258 -30.646 15.344 1.00 67.88 87 PRO A CA 1
ATOM 638 C C . PRO A 1 87 ? -23.642 -30.029 15.561 1.00 67.88 87 PRO A C 1
ATOM 640 O O . PRO A 1 87 ? -24.665 -30.659 15.292 1.00 67.88 87 PRO A O 1
ATOM 643 N N . ARG A 1 88 ? -23.679 -28.783 16.042 1.00 68.19 88 ARG A N 1
ATOM 644 C CA . ARG A 1 88 ? -24.910 -27.994 16.164 1.00 68.19 88 ARG A CA 1
ATOM 645 C C . ARG A 1 88 ? -24.870 -26.807 15.199 1.00 68.19 88 ARG A C 1
ATOM 647 O O . ARG A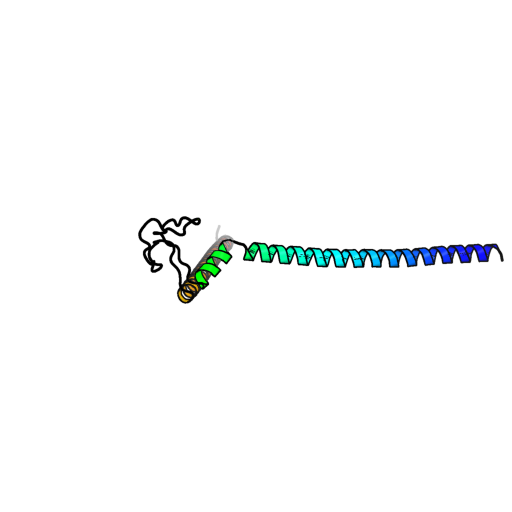 1 88 ? -23.815 -26.181 15.081 1.00 68.19 88 ARG A O 1
ATOM 654 N N . PRO A 1 89 ? -25.979 -26.510 14.500 1.00 61.41 89 PRO A N 1
ATOM 655 C CA . PRO A 1 89 ? -26.073 -25.319 13.667 1.00 61.41 89 PRO A CA 1
ATOM 656 C C . PRO A 1 89 ? -26.038 -24.071 14.553 1.00 61.41 89 PRO A C 1
ATOM 658 O O . PRO A 1 89 ? -26.660 -24.060 15.613 1.00 61.41 89 PRO A O 1
ATOM 661 N N . VAL A 1 90 ? -25.324 -23.038 14.102 1.00 63.50 90 VAL A N 1
ATOM 662 C CA . VAL A 1 90 ? -25.193 -21.766 14.824 1.00 63.50 90 VAL A CA 1
ATOM 663 C C . VAL A 1 90 ? -25.994 -20.670 14.136 1.00 63.50 90 VAL A C 1
ATOM 665 O O . VAL A 1 90 ? -25.944 -20.535 12.914 1.00 63.50 90 VAL A O 1
ATOM 668 N N . LEU A 1 91 ? -26.739 -19.887 14.918 1.00 61.47 91 LEU A N 1
ATOM 669 C CA . LEU A 1 91 ? -27.625 -18.829 14.402 1.00 61.47 91 LEU A CA 1
ATOM 670 C C . LEU A 1 91 ? -26.935 -17.461 14.276 1.00 61.47 91 LEU A C 1
ATOM 672 O O . LEU A 1 91 ? -27.476 -16.553 13.655 1.00 61.47 91 LEU A O 1
ATOM 676 N N . GLY A 1 92 ? -25.715 -17.323 14.807 1.00 57.44 92 GLY A N 1
ATOM 677 C CA . GLY A 1 92 ? -24.925 -16.092 14.705 1.00 57.44 92 GLY A CA 1
ATOM 678 C C . GLY A 1 92 ? -25.037 -15.131 15.887 1.00 57.44 92 GLY A C 1
ATOM 679 O O . GLY A 1 92 ? -24.262 -14.184 15.932 1.00 57.44 92 GLY A O 1
ATOM 680 N N . ASP A 1 93 ? -25.906 -15.408 16.861 1.00 59.41 93 ASP A N 1
ATOM 681 C CA . ASP A 1 93 ? -26.099 -14.588 18.074 1.00 59.41 93 ASP A CA 1
ATOM 682 C C . ASP A 1 93 ? -25.365 -15.136 19.315 1.00 59.41 93 ASP A C 1
ATOM 684 O O . ASP A 1 93 ? -25.535 -14.656 20.433 1.00 59.41 93 ASP A O 1
ATOM 688 N N . GLU A 1 94 ? -24.542 -16.170 19.138 1.00 58.34 94 GLU A N 1
ATOM 689 C CA . GLU A 1 94 ? -24.011 -16.983 20.241 1.00 58.34 94 GLU A CA 1
ATOM 690 C C . GLU A 1 94 ? -22.787 -16.374 20.948 1.00 58.34 94 GLU A C 1
ATOM 692 O O . GLU A 1 94 ? -22.396 -16.856 22.010 1.00 58.34 94 GLU A O 1
ATOM 697 N N . VAL A 1 95 ? -22.182 -15.313 20.395 1.00 56.38 95 VAL A N 1
ATOM 698 C CA . VAL A 1 95 ? -21.004 -14.639 20.973 1.00 56.38 95 VAL A CA 1
ATOM 699 C C . VAL A 1 95 ? -21.356 -13.197 21.370 1.00 56.38 95 VAL A C 1
ATOM 701 O O . VAL A 1 95 ? -21.337 -12.300 20.520 1.00 56.38 95 VAL A O 1
ATOM 704 N N . PRO A 1 96 ? -21.641 -12.924 22.659 1.00 51.72 96 PRO A N 1
ATOM 705 C CA . PRO A 1 96 ? -21.901 -11.573 23.144 1.00 51.72 96 PRO A CA 1
ATOM 706 C C . PRO A 1 96 ? -20.629 -10.723 23.026 1.00 51.72 96 PRO A C 1
ATOM 708 O O . PRO A 1 96 ? -19.653 -10.949 23.735 1.00 51.72 96 PRO A O 1
ATOM 711 N N . GLY A 1 97 ? -20.626 -9.759 22.104 1.00 58.12 97 GLY A N 1
ATOM 712 C CA . GLY A 1 97 ? -19.491 -8.857 21.853 1.00 58.12 97 GLY A CA 1
ATOM 713 C C . GLY A 1 97 ? -19.046 -8.803 20.391 1.00 58.12 97 GLY A C 1
ATOM 714 O O . GLY A 1 97 ? -18.506 -7.787 19.967 1.00 58.12 97 GLY A O 1
ATOM 715 N N . VAL A 1 98 ? -19.366 -9.824 19.591 1.00 58.69 98 VAL A N 1
ATOM 716 C CA . VAL A 1 98 ? -19.267 -9.771 18.123 1.00 58.69 98 VAL A CA 1
ATOM 717 C C . VAL A 1 98 ? -20.663 -9.463 17.590 1.00 58.69 98 VAL A C 1
ATOM 719 O O . VAL A 1 98 ? -21.357 -10.324 17.061 1.00 58.69 98 VAL A O 1
ATOM 722 N N . ARG A 1 99 ? -21.139 -8.236 17.836 1.00 53.28 99 ARG A N 1
ATOM 723 C CA . ARG A 1 99 ? -22.417 -7.782 17.278 1.00 53.28 99 ARG A CA 1
ATOM 724 C C . ARG A 1 99 ? -22.225 -7.545 15.785 1.00 53.28 99 ARG A C 1
ATOM 726 O O . ARG A 1 99 ? -21.583 -6.572 15.398 1.00 53.28 99 ARG A O 1
ATOM 733 N N . TYR A 1 100 ? -22.770 -8.449 14.977 1.00 55.88 100 TYR A N 1
ATOM 734 C CA . TYR A 1 100 ? -22.945 -8.253 13.542 1.00 55.88 100 TYR A CA 1
ATOM 735 C C . TYR A 1 100 ? -23.928 -7.110 13.356 1.00 55.88 100 TYR A C 1
ATOM 737 O O . TYR A 1 100 ? -25.136 -7.292 13.459 1.00 55.88 100 TYR A O 1
ATOM 745 N N . LEU A 1 101 ? -23.394 -5.913 13.172 1.00 55.84 101 LEU A N 1
ATOM 746 C CA . LEU A 1 101 ? -24.192 -4.774 12.776 1.00 55.84 101 LEU A CA 1
ATOM 747 C C . LEU A 1 101 ? -24.592 -5.026 11.322 1.00 55.84 101 LEU A C 1
ATOM 749 O O . LEU A 1 101 ? -23.719 -5.166 10.467 1.00 55.84 101 LEU A O 1
ATOM 753 N N . SER A 1 102 ? -25.889 -5.152 11.049 1.00 61.28 102 SER A N 1
ATOM 754 C CA . SER A 1 102 ? -26.368 -5.183 9.665 1.00 61.28 102 SER A CA 1
ATOM 755 C C . SER A 1 102 ? -25.960 -3.889 8.947 1.00 61.28 102 SER A C 1
ATOM 757 O O . SER A 1 102 ? -25.746 -2.863 9.597 1.00 61.28 102 SER A O 1
ATOM 759 N N . ASP A 1 103 ? -25.874 -3.893 7.615 1.00 58.75 103 ASP A N 1
ATOM 760 C CA . ASP A 1 103 ? -25.464 -2.707 6.839 1.00 58.75 103 ASP A CA 1
ATOM 761 C C . ASP A 1 103 ? -26.284 -1.452 7.193 1.00 58.75 103 ASP A C 1
ATOM 763 O O . ASP A 1 103 ? -25.760 -0.337 7.260 1.00 58.75 103 ASP A O 1
ATOM 767 N N . ALA A 1 104 ? -27.574 -1.644 7.494 1.00 68.44 104 ALA A N 1
ATOM 768 C CA . ALA A 1 104 ? -28.483 -0.590 7.934 1.00 68.44 104 ALA A CA 1
ATOM 769 C C . ALA A 1 104 ? -28.100 -0.010 9.308 1.00 68.44 104 ALA A C 1
ATOM 771 O O . ALA A 1 104 ? -28.137 1.205 9.517 1.00 68.44 104 ALA A O 1
ATOM 772 N N . GLU A 1 105 ? -27.695 -0.861 10.245 1.00 65.19 105 GLU A N 1
ATOM 773 C CA . GLU A 1 105 ? -27.281 -0.457 11.588 1.00 65.19 105 GLU A CA 1
ATOM 774 C C . GLU A 1 105 ? -25.861 0.140 11.589 1.00 65.19 105 GLU A C 1
ATOM 776 O O . GLU A 1 105 ? -25.589 1.083 12.335 1.00 65.19 105 GLU A O 1
ATOM 781 N N . ALA A 1 106 ? -24.974 -0.327 10.703 1.00 66.44 106 ALA A N 1
ATOM 782 C CA . ALA A 1 106 ? -23.654 0.264 10.479 1.00 66.44 106 ALA A CA 1
ATOM 783 C C . ALA A 1 106 ? -23.758 1.685 9.913 1.00 66.44 106 ALA A C 1
ATOM 785 O O . ALA A 1 106 ? -23.100 2.604 10.409 1.00 66.44 106 ALA A O 1
ATOM 786 N N . ALA A 1 107 ? -24.648 1.902 8.940 1.00 72.50 107 ALA A N 1
ATOM 787 C CA . ALA A 1 107 ? -24.936 3.235 8.419 1.00 72.50 107 ALA A CA 1
ATOM 788 C C . ALA A 1 107 ? -25.503 4.169 9.506 1.00 72.50 107 ALA A C 1
ATOM 790 O O . ALA A 1 107 ? -25.081 5.326 9.606 1.00 72.50 107 ALA A O 1
ATOM 791 N N . ALA A 1 108 ? -26.398 3.664 10.363 1.00 77.31 108 ALA A N 1
ATOM 792 C CA . ALA A 1 108 ? -26.946 4.422 11.488 1.00 77.31 108 ALA A CA 1
ATOM 793 C C . ALA A 1 108 ? -25.870 4.794 12.523 1.00 77.31 108 ALA A C 1
ATOM 795 O O . ALA A 1 108 ? -25.847 5.923 13.015 1.00 77.31 108 ALA A O 1
ATOM 796 N N . GLN A 1 109 ? -24.930 3.891 12.814 1.00 75.38 109 GLN A N 1
ATOM 797 C CA . GLN A 1 109 ? -23.839 4.156 13.751 1.00 75.38 109 GLN A CA 1
ATOM 798 C C . GLN A 1 109 ? -22.831 5.171 13.194 1.00 75.38 109 GLN A C 1
ATOM 800 O O . GLN A 1 109 ? -22.414 6.079 13.912 1.00 75.38 109 GLN A O 1
ATOM 805 N N . VAL A 1 110 ? -22.496 5.093 11.903 1.00 79.69 110 VAL A N 1
ATOM 806 C CA . VAL A 1 110 ? -21.651 6.099 11.236 1.00 79.69 110 VAL A CA 1
ATOM 807 C C . VAL A 1 110 ? -22.331 7.472 11.224 1.00 79.69 110 VAL A C 1
ATOM 809 O O . VAL A 1 110 ? -21.668 8.485 11.455 1.00 79.69 110 VAL A O 1
ATOM 812 N N . ALA A 1 111 ? -23.647 7.533 11.001 1.00 81.06 111 ALA A N 1
ATOM 813 C CA . ALA A 1 111 ? -24.405 8.782 11.078 1.00 81.06 111 ALA A CA 1
ATOM 814 C C . ALA A 1 111 ? -24.415 9.365 12.503 1.00 81.06 111 ALA A C 1
ATOM 816 O O . ALA A 1 111 ? -24.186 10.564 12.671 1.00 81.06 111 ALA A O 1
ATOM 817 N N . ALA A 1 112 ? -24.592 8.521 13.524 1.00 81.56 112 ALA A N 1
ATOM 818 C CA . ALA A 1 112 ? -24.550 8.928 14.927 1.00 81.56 112 ALA A CA 1
ATOM 819 C C . ALA A 1 112 ? -23.164 9.452 15.347 1.00 81.56 112 ALA A C 1
ATOM 821 O O . ALA A 1 112 ? -23.071 10.459 16.048 1.00 81.56 112 ALA A O 1
ATOM 822 N N . ILE A 1 113 ? -22.079 8.824 14.879 1.00 84.00 113 ILE A N 1
ATOM 823 C CA . ILE A 1 113 ? -20.707 9.291 15.141 1.00 84.00 113 ILE A CA 1
ATOM 824 C C . ILE A 1 113 ? -20.471 10.661 14.493 1.00 84.00 113 ILE A C 1
ATOM 826 O O . ILE A 1 113 ? -19.980 11.568 15.163 1.00 84.00 113 ILE A O 1
ATOM 830 N N . LYS A 1 114 ? -20.884 10.851 13.232 1.00 88.69 114 LYS A N 1
ATOM 831 C CA . LYS A 1 114 ? -20.767 12.146 12.536 1.00 88.69 114 LYS A CA 1
ATOM 832 C C . LYS A 1 114 ? -21.549 13.260 13.235 1.00 88.69 114 LYS A C 1
ATOM 834 O O . LYS A 1 114 ? -21.047 14.375 13.344 1.00 88.69 114 LYS A O 1
ATOM 839 N N . GLN A 1 115 ? -22.750 12.964 13.734 1.00 82.00 115 GLN A N 1
ATOM 840 C CA . GLN A 1 115 ? -23.536 13.919 14.525 1.00 82.00 115 GLN A CA 1
ATOM 841 C C . GLN A 1 115 ? -22.839 14.260 15.849 1.00 82.00 115 GLN A C 1
ATOM 843 O O . GLN A 1 115 ? -22.676 15.433 16.168 1.00 82.00 115 GLN A O 1
ATOM 848 N N . ALA A 1 116 ? -22.319 13.262 16.569 1.00 84.12 116 ALA A N 1
ATOM 849 C CA . ALA A 1 116 ? -21.589 13.486 17.816 1.00 84.12 116 ALA A CA 1
ATOM 850 C C . ALA A 1 116 ? -20.274 14.271 17.627 1.00 84.12 116 ALA A C 1
ATOM 852 O O . ALA A 1 116 ? -19.834 14.978 18.539 1.00 84.12 116 ALA A O 1
ATOM 853 N N . GLU A 1 117 ? -19.614 14.143 16.475 1.00 77.50 117 GLU A N 1
ATOM 854 C CA . GLU A 1 117 ? -18.449 14.959 16.110 1.00 77.50 117 GLU A CA 1
ATOM 855 C C . GLU A 1 117 ? -18.843 16.396 15.758 1.00 77.50 117 GLU A C 1
ATOM 857 O O . GLU A 1 117 ? -18.188 17.332 16.221 1.00 77.50 117 GLU A O 1
ATOM 862 N N . ALA A 1 118 ? -19.934 16.584 15.011 1.00 84.94 118 ALA A N 1
ATOM 863 C CA . ALA A 1 118 ? -20.475 17.906 14.706 1.00 84.94 118 ALA A CA 1
ATOM 864 C C . ALA A 1 118 ? -20.884 18.658 15.984 1.00 84.94 118 ALA A C 1
ATOM 866 O O . ALA A 1 118 ? -20.499 19.813 16.166 1.00 84.94 118 ALA A O 1
ATOM 867 N N . ASP A 1 119 ? -21.557 17.982 16.918 1.00 86.56 119 ASP A N 1
ATOM 868 C CA . ASP A 1 119 ? -21.952 18.549 18.211 1.00 86.56 119 ASP A CA 1
ATOM 869 C C . ASP A 1 119 ? -20.741 18.924 19.070 1.00 86.56 119 ASP A C 1
ATOM 871 O O . ASP A 1 119 ? -20.717 19.975 19.719 1.00 86.56 119 ASP A O 1
ATOM 875 N N . ARG A 1 120 ? -19.700 18.081 19.073 1.00 86.12 120 ARG A N 1
ATOM 876 C CA . ARG A 1 120 ? -18.445 18.382 19.775 1.00 86.12 120 ARG A CA 1
ATOM 877 C C . ARG A 1 120 ? -17.753 19.600 19.183 1.00 86.12 120 ARG A C 1
ATOM 879 O O . ARG A 1 120 ? -17.318 20.465 19.942 1.00 86.12 120 ARG A O 1
ATOM 886 N N . LYS A 1 121 ? -17.691 19.693 17.856 1.00 88.88 121 LYS A N 1
ATOM 887 C CA . LYS A 1 121 ? -17.094 20.835 17.164 1.00 88.88 121 LYS A CA 1
ATOM 888 C C . LYS A 1 121 ? -17.870 22.127 17.443 1.00 88.88 121 LYS A C 1
ATOM 890 O O . LYS A 1 121 ? -17.260 23.122 17.819 1.00 88.88 121 LYS A O 1
ATOM 895 N N . ALA A 1 122 ? -19.201 22.086 17.391 1.00 85.44 122 ALA A N 1
ATOM 896 C CA . ALA A 1 122 ? -20.052 23.234 17.703 1.00 85.44 122 ALA A CA 1
ATOM 897 C C . ALA A 1 122 ? -19.877 23.719 19.155 1.00 85.44 122 ALA A C 1
ATOM 899 O O . ALA A 1 122 ? -19.770 24.919 19.408 1.00 85.44 122 ALA A O 1
ATOM 900 N N . ARG A 1 123 ? -19.777 22.797 20.124 1.00 84.62 123 ARG A N 1
ATOM 901 C CA . ARG A 1 123 ? -19.505 23.147 21.531 1.00 84.62 123 ARG A CA 1
ATOM 902 C C . ARG A 1 123 ? -18.118 23.759 21.724 1.00 84.62 123 ARG A C 1
ATOM 904 O O . ARG A 1 123 ? -17.976 24.679 22.524 1.00 84.62 123 ARG A O 1
ATOM 911 N N . GLN A 1 124 ? -17.107 23.274 21.004 1.00 85.62 124 GLN A N 1
ATOM 912 C CA . GLN A 1 124 ? -15.755 23.839 21.050 1.00 85.62 124 GLN A CA 1
ATOM 913 C C . GLN A 1 124 ? -15.702 25.248 20.453 1.00 85.62 124 GLN A C 1
ATOM 915 O O . GLN A 1 124 ? -15.079 26.131 21.038 1.00 85.62 124 GLN A O 1
ATOM 920 N N . GLU A 1 125 ? -16.385 25.484 19.334 1.00 79.75 125 GLU A N 1
ATOM 921 C CA . GLU A 1 125 ? -16.470 26.808 18.708 1.00 79.75 125 GLU A CA 1
ATOM 922 C C . GLU A 1 125 ? -17.229 27.806 19.596 1.00 79.75 125 GLU A C 1
ATOM 924 O O . GLU A 1 125 ? -16.774 28.937 19.774 1.00 79.75 125 GLU A O 1
ATOM 929 N N . ALA A 1 126 ? -18.319 27.376 20.242 1.00 79.56 126 ALA A N 1
ATOM 930 C CA . ALA A 1 126 ? -19.048 28.193 21.212 1.00 79.56 126 ALA A CA 1
ATOM 931 C C . ALA A 1 126 ? -18.201 28.523 22.454 1.00 79.56 126 ALA A C 1
ATOM 933 O O . ALA A 1 126 ? -18.194 29.666 22.911 1.00 79.56 126 ALA A O 1
ATOM 934 N N . ALA A 1 127 ? -17.441 27.552 22.973 1.00 80.31 127 ALA A N 1
ATOM 935 C CA . ALA A 1 127 ? -16.519 27.780 24.083 1.00 80.31 127 ALA A CA 1
ATOM 936 C C . ALA A 1 127 ? -15.388 28.747 23.690 1.00 80.31 127 ALA A C 1
ATOM 938 O O . ALA A 1 127 ? -15.086 29.670 24.439 1.00 80.31 127 ALA A O 1
ATOM 939 N N . ALA A 1 128 ? -14.813 28.603 22.492 1.00 80.38 128 ALA A N 1
ATOM 940 C CA . ALA A 1 128 ? -13.781 29.507 21.989 1.00 80.38 128 ALA A CA 1
ATOM 941 C C . ALA A 1 128 ? -14.307 30.938 21.768 1.00 80.38 128 ALA A C 1
ATOM 943 O O . ALA A 1 128 ? -13.596 31.905 22.046 1.00 80.38 128 ALA A O 1
ATOM 944 N N . ALA A 1 129 ? -15.549 31.089 21.298 1.00 77.94 129 ALA A N 1
ATOM 945 C CA . ALA A 1 129 ? -16.201 32.389 21.159 1.00 77.94 129 ALA A CA 1
ATOM 946 C C . ALA A 1 129 ? -16.473 33.043 22.524 1.00 77.94 129 ALA A C 1
ATOM 948 O O . ALA A 1 129 ? -16.235 34.240 22.681 1.00 77.94 129 ALA A O 1
ATOM 949 N N . ALA A 1 130 ? -16.898 32.262 23.522 1.00 79.00 130 ALA A N 1
ATOM 950 C CA . ALA A 1 130 ? -17.116 32.749 24.882 1.00 79.00 130 ALA A CA 1
ATOM 951 C C . ALA A 1 130 ? -15.812 33.226 25.544 1.00 79.00 130 ALA A C 1
ATOM 953 O O . ALA A 1 130 ? -15.796 34.299 26.146 1.00 79.00 130 ALA A O 1
ATOM 954 N N . THR A 1 131 ? -14.705 32.494 25.374 1.00 81.75 131 THR A N 1
ATOM 955 C CA . THR A 1 131 ? -13.390 32.917 25.886 1.00 81.75 131 THR A CA 1
ATOM 956 C C . THR A 1 131 ? -12.919 34.209 25.219 1.00 81.75 131 THR A C 1
ATOM 958 O O . THR A 1 131 ? -12.505 35.136 25.909 1.00 81.75 131 THR A O 1
ATOM 961 N N . LYS A 1 132 ? -13.067 34.327 23.892 1.00 76.31 132 LYS A N 1
ATOM 962 C CA . LYS A 1 132 ? -12.718 35.558 23.161 1.00 76.31 132 LYS A CA 1
ATOM 963 C C . LYS A 1 132 ? -13.573 36.755 23.580 1.00 76.31 132 LYS A C 1
ATOM 965 O O . LYS A 1 132 ? -13.053 37.858 23.715 1.00 76.31 132 LYS A O 1
ATOM 970 N N . ALA A 1 133 ? -14.870 36.552 23.808 1.00 71.56 133 ALA A N 1
ATOM 971 C CA . ALA A 1 133 ? -15.760 37.605 24.292 1.00 71.56 133 ALA A CA 1
ATOM 972 C C . ALA A 1 133 ? -15.396 38.049 25.721 1.00 71.56 133 ALA A C 1
ATOM 974 O O . ALA A 1 133 ? -15.419 39.244 26.016 1.00 71.56 133 ALA A O 1
ATOM 975 N N . ALA A 1 134 ? -15.002 37.111 26.588 1.00 73.38 134 ALA A N 1
ATOM 976 C CA . ALA A 1 134 ? -14.528 37.417 27.936 1.00 73.38 134 ALA A CA 1
ATOM 977 C C . ALA A 1 134 ? -13.201 38.199 27.922 1.00 73.38 134 ALA A C 1
ATOM 979 O O . ALA A 1 134 ? -13.062 39.174 28.660 1.00 73.38 134 ALA A O 1
ATOM 980 N N . GLU A 1 135 ? -12.257 37.840 27.046 1.00 70.38 135 GLU A N 1
ATOM 981 C CA . GLU A 1 135 ? -11.000 38.580 26.859 1.00 70.38 135 GLU A CA 1
ATOM 982 C C . GLU A 1 135 ? -11.237 39.999 26.320 1.00 70.38 135 GLU A C 1
ATOM 984 O O . GLU A 1 135 ? -10.628 40.952 26.803 1.00 70.38 135 GLU A O 1
ATOM 989 N N . GLN A 1 136 ? -12.158 40.172 25.367 1.00 69.31 136 GLN A N 1
ATOM 990 C CA . GLN A 1 136 ? -12.513 41.489 24.827 1.00 69.31 136 GLN A CA 1
ATOM 991 C C . GLN A 1 136 ? -13.222 42.373 25.859 1.00 69.31 136 GLN A C 1
ATOM 993 O O . GLN A 1 136 ? -12.928 43.565 25.944 1.00 69.31 136 GLN A O 1
ATOM 998 N N . ALA A 1 137 ? -14.108 41.802 26.678 1.00 69.25 137 ALA A N 1
ATOM 999 C CA . ALA A 1 137 ? -14.747 42.519 27.778 1.00 69.25 137 ALA A CA 1
ATOM 1000 C C . ALA A 1 137 ? -13.731 42.920 28.862 1.00 69.25 137 ALA A C 1
ATOM 1002 O O . ALA A 1 137 ? -13.787 44.040 29.370 1.00 69.25 137 ALA A O 1
ATOM 1003 N N . ALA A 1 138 ? -12.759 42.053 29.169 1.00 70.25 138 ALA A N 1
ATOM 1004 C CA . ALA A 1 138 ? -11.670 42.367 30.092 1.00 70.25 138 ALA A CA 1
ATOM 1005 C C . ALA A 1 138 ? -10.743 43.466 29.540 1.00 70.25 138 ALA A C 1
ATOM 1007 O O . ALA A 1 138 ? -10.371 44.382 30.272 1.00 70.25 138 ALA A O 1
ATOM 100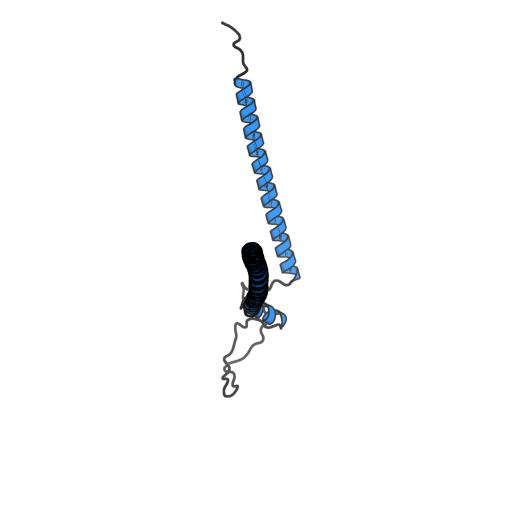8 N N . ALA A 1 139 ? -10.426 43.433 28.241 1.00 70.06 139 ALA A N 1
ATOM 1009 C CA . ALA A 1 139 ? -9.642 44.475 27.580 1.00 70.06 139 ALA A CA 1
ATOM 1010 C C . ALA A 1 139 ? -10.387 45.822 27.529 1.00 70.06 139 ALA A C 1
ATOM 1012 O O . ALA A 1 139 ? -9.783 46.867 27.769 1.00 70.06 139 ALA A O 1
ATOM 1013 N N . ALA A 1 140 ? -11.701 45.813 27.284 1.00 66.25 140 ALA A N 1
ATOM 1014 C CA . ALA A 1 140 ? -12.532 47.016 27.311 1.00 66.25 140 ALA A CA 1
ATOM 1015 C C . ALA A 1 140 ? -12.656 47.605 28.727 1.00 66.25 140 ALA A C 1
ATOM 1017 O O . ALA A 1 140 ? -12.582 48.821 28.894 1.00 66.25 140 ALA A O 1
ATOM 1018 N N . ALA A 1 141 ? -12.773 46.759 29.756 1.00 65.12 141 ALA A N 1
ATOM 1019 C CA . ALA A 1 141 ? -12.772 47.192 31.153 1.00 65.12 141 ALA A CA 1
ATOM 1020 C C . ALA A 1 141 ? -11.412 47.779 31.578 1.00 65.12 141 ALA A C 1
ATOM 1022 O O . ALA A 1 141 ? -11.369 48.797 32.270 1.00 65.12 141 ALA A O 1
ATOM 1023 N N . ALA A 1 142 ? -10.301 47.193 31.118 1.00 62.81 142 ALA A N 1
ATOM 1024 C CA . ALA A 1 142 ? -8.959 47.725 31.352 1.00 62.81 142 ALA A CA 1
ATOM 1025 C C . ALA A 1 142 ? -8.725 49.064 30.627 1.00 62.81 142 ALA A C 1
ATOM 1027 O O . ALA A 1 142 ? -8.133 49.979 31.199 1.00 62.81 142 ALA A O 1
ATOM 1028 N N . ALA A 1 143 ? -9.240 49.218 29.403 1.00 60.09 143 ALA A N 1
ATOM 1029 C CA . ALA A 1 143 ? -9.190 50.481 28.670 1.00 60.09 143 ALA A CA 1
ATOM 1030 C C . ALA A 1 143 ? -10.039 51.575 29.343 1.00 60.09 143 ALA A C 1
ATOM 1032 O O . ALA A 1 143 ? -9.586 52.711 29.453 1.00 60.09 143 ALA A O 1
ATOM 1033 N N . ALA A 1 144 ? -11.221 51.229 29.868 1.00 58.97 144 ALA A N 1
ATOM 1034 C CA . ALA A 1 144 ? -12.074 52.159 30.609 1.00 58.97 144 ALA A CA 1
ATOM 1035 C C . ALA A 1 144 ? -11.425 52.636 31.923 1.00 58.97 144 ALA A C 1
ATOM 1037 O O . ALA A 1 144 ? -11.536 53.811 32.273 1.00 58.97 144 ALA A O 1
ATOM 1038 N N . ALA A 1 145 ? -10.689 51.757 32.615 1.00 58.06 145 ALA A N 1
ATOM 1039 C CA . ALA A 1 145 ? -9.930 52.109 33.816 1.00 58.06 145 ALA A CA 1
ATOM 1040 C C . ALA A 1 145 ? -8.729 53.033 33.528 1.00 58.06 145 ALA A C 1
ATOM 1042 O O . ALA A 1 145 ? -8.354 53.828 34.387 1.00 58.06 145 ALA A O 1
ATOM 1043 N N . ALA A 1 146 ? -8.157 52.978 32.320 1.00 57.97 146 ALA A N 1
ATOM 1044 C CA . ALA A 1 146 ? -7.081 53.873 31.888 1.00 57.97 146 ALA A CA 1
ATOM 1045 C C . ALA A 1 146 ? -7.577 55.267 31.449 1.00 57.97 146 ALA A C 1
ATOM 1047 O O . ALA A 1 146 ? -6.775 56.193 31.343 1.00 57.97 146 ALA A O 1
ATOM 1048 N N . THR A 1 147 ? -8.882 55.437 31.204 1.00 53.88 147 THR A N 1
ATOM 1049 C CA . THR A 1 147 ? -9.473 56.697 30.722 1.00 53.88 147 THR A CA 1
ATOM 1050 C C . THR A 1 147 ? -10.162 57.545 31.786 1.00 53.88 147 THR A C 1
ATOM 1052 O O . THR A 1 147 ? -10.753 58.548 31.409 1.00 53.88 147 THR A O 1
ATOM 1055 N N . THR A 1 148 ? -10.088 57.226 33.084 1.00 50.91 148 THR A N 1
ATOM 1056 C CA . THR A 1 148 ? -10.510 58.181 34.127 1.00 50.91 148 THR A CA 1
ATOM 1057 C C . THR A 1 148 ? -9.447 59.276 34.236 1.00 50.91 148 THR A C 1
ATOM 1059 O O . THR A 1 148 ? -8.385 59.025 34.812 1.00 50.91 148 THR A O 1
ATOM 1062 N N . PRO A 1 149 ? -9.670 60.492 33.700 1.00 47.69 149 PRO A N 1
ATOM 1063 C CA . PRO A 1 149 ? -8.763 61.598 33.933 1.00 47.69 149 PRO A CA 1
ATOM 1064 C C . PRO A 1 149 ? -8.993 62.031 35.379 1.00 47.69 149 PRO A C 1
ATOM 1066 O O . PRO A 1 149 ? -10.136 62.101 35.835 1.00 47.69 149 PRO A O 1
ATOM 1069 N N . GLY A 1 150 ? -7.912 62.309 36.104 1.00 49.59 150 GLY A N 1
ATOM 1070 C CA . GLY A 1 150 ? -7.989 62.889 37.436 1.00 49.59 150 GLY A CA 1
ATOM 1071 C C . GLY A 1 150 ? -8.931 64.091 37.441 1.00 49.59 150 GLY A C 1
ATOM 1072 O O . GLY A 1 150 ? -8.630 65.137 36.871 1.00 49.59 150 GLY A O 1
ATOM 1073 N N . ALA A 1 151 ? -10.081 63.921 38.082 1.00 48.25 151 ALA A N 1
ATOM 1074 C CA . ALA A 1 151 ? -10.892 65.018 38.545 1.00 48.25 151 ALA A CA 1
ATOM 1075 C C . ALA A 1 151 ? -10.570 65.205 40.030 1.00 48.25 151 ALA A C 1
ATOM 1077 O O . ALA A 1 151 ? -10.953 64.381 40.857 1.00 48.25 151 ALA A O 1
ATOM 1078 N N . GLN A 1 152 ? -9.951 66.357 40.297 1.00 42.44 152 GLN A N 1
ATOM 1079 C CA . GLN A 1 152 ? -9.943 67.119 41.550 1.00 42.44 152 GLN A CA 1
ATOM 1080 C C . GLN A 1 152 ? -8.773 66.884 42.518 1.00 4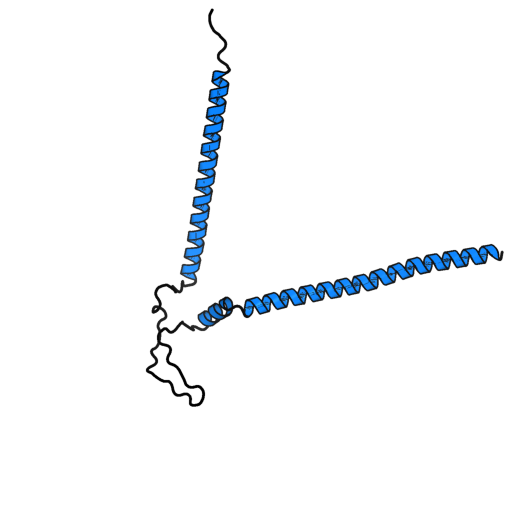2.44 152 GLN A C 1
ATOM 1082 O O . GLN A 1 152 ? -8.567 65.793 43.045 1.00 42.44 152 GLN A O 1
ATOM 1087 N N . GLY A 1 153 ? -8.057 67.989 42.753 1.00 40.19 153 GLY A N 1
ATOM 1088 C CA . GLY A 1 153 ? -6.945 68.182 43.679 1.00 40.19 153 GLY A CA 1
ATOM 1089 C C . GLY A 1 153 ? -6.156 69.419 43.290 1.00 40.19 153 GLY A C 1
ATOM 1090 O O . GLY A 1 153 ? -5.027 69.227 42.797 1.00 40.19 153 GLY A O 1
#

Radius of gyration: 38.87 Å; chains: 1; bounding box: 74×109×90 Å